Protein AF-A0A1W1X5X8-F1 (afdb_monomer_lite)

Secondary structure (DSSP, 8-state):
---SS-HHHHTHHHHHHHHHHHHHHHTT-SHHHH--GGG--HHHHHHHHHHHHHHHHHHHHTTPPPHHHHHHHHHHHHT-

Sequence (80 aa):
MDKIIDIEKRYSKELEDIRYILQNLENGRYYENTNVRMDGYLSTNITKLKEELNDLLNKIEYNKESEHEKLAEAIKDIQL

pLDDT: mean 94.53, std 7.93, range [52.72, 98.81]

Radius of gyration: 15.94 Å; chains: 1; bounding box: 30×42×39 Å

Foldseek 3Di:
DDDPDPLCVQQVVLVVVLVVLVVCVVVVQACVRPVDVVSYHPVVSVVVNVVSVVVSVVCVVVVHGHPVRVVVVVVVVVVD

Organism: NCBI:txid1121291

Structure (mmCIF, N/CA/C/O backbone):
data_AF-A0A1W1X5X8-F1
#
_entry.id   AF-A0A1W1X5X8-F1
#
loop_
_atom_site.group_PDB
_atom_site.id
_atom_site.type_symbol
_atom_site.label_atom_id
_atom_site.label_alt_id
_atom_site.label_comp_id
_atom_site.label_asym_id
_atom_site.label_entity_id
_atom_site.label_seq_id
_atom_site.pdbx_PDB_ins_code
_atom_site.Cartn_x
_atom_site.Cartn_y
_atom_site.Cartn_z
_atom_site.occupancy
_atom_site.B_iso_or_equiv
_atom_site.auth_seq_id
_atom_site.auth_comp_id
_atom_site.auth_asym_id
_atom_site.auth_atom_id
_atom_site.pdbx_PDB_model_num
ATOM 1 N N . MET A 1 1 ? -18.755 -15.772 13.522 1.00 64.38 1 MET A N 1
ATOM 2 C CA . MET A 1 1 ? -17.734 -15.048 14.305 1.00 64.38 1 MET A CA 1
ATOM 3 C C . MET A 1 1 ? -17.900 -13.585 13.977 1.00 64.38 1 MET A C 1
ATOM 5 O O . MET A 1 1 ? -17.936 -13.268 12.793 1.00 64.38 1 MET A O 1
ATOM 9 N N . ASP A 1 2 ? -18.038 -12.734 14.986 1.00 78.06 2 ASP A N 1
ATOM 10 C CA . ASP A 1 2 ? -18.177 -11.294 14.775 1.00 78.06 2 ASP A CA 1
ATOM 11 C C . ASP A 1 2 ? -16.793 -10.664 14.596 1.00 78.06 2 ASP A C 1
ATOM 13 O O . ASP A 1 2 ? -15.853 -10.984 15.329 1.00 78.06 2 ASP A O 1
ATOM 17 N N . LYS A 1 3 ? -16.644 -9.804 13.582 1.00 78.62 3 LYS A N 1
ATOM 18 C CA . LYS A 1 3 ? -15.403 -9.056 13.352 1.00 78.62 3 LYS A CA 1
ATOM 19 C C . LYS A 1 3 ? -15.259 -8.011 14.467 1.00 78.62 3 LYS A C 1
ATOM 21 O O . LYS A 1 3 ? -16.145 -7.180 14.632 1.00 78.62 3 LYS A O 1
ATOM 26 N N . ILE A 1 4 ? -14.136 -8.018 15.192 1.00 83.50 4 ILE A N 1
ATOM 27 C CA . ILE A 1 4 ? -13.805 -6.958 16.168 1.00 83.50 4 ILE A CA 1
ATOM 28 C C . ILE A 1 4 ? -13.595 -5.623 15.436 1.00 83.50 4 ILE A C 1
ATOM 30 O O . ILE A 1 4 ? -14.050 -4.579 15.890 1.00 83.50 4 ILE A O 1
ATOM 34 N N . ILE A 1 5 ? -12.942 -5.671 14.271 1.00 85.94 5 ILE A N 1
ATOM 35 C CA . ILE A 1 5 ? -12.809 -4.560 13.327 1.00 85.94 5 ILE A CA 1
ATOM 36 C C . ILE A 1 5 ? -13.038 -5.122 11.928 1.00 85.94 5 ILE A C 1
ATOM 38 O O . ILE A 1 5 ? -12.448 -6.137 11.552 1.00 85.94 5 ILE A O 1
ATOM 42 N N . ASP A 1 6 ? -13.874 -4.452 11.139 1.00 93.38 6 ASP A N 1
ATOM 43 C CA . ASP A 1 6 ? -14.013 -4.763 9.721 1.00 93.38 6 ASP A CA 1
ATOM 44 C C . ASP A 1 6 ? -12.919 -4.059 8.909 1.00 93.38 6 ASP A C 1
ATOM 46 O O . ASP A 1 6 ? -13.122 -2.963 8.386 1.00 93.38 6 ASP A O 1
ATOM 50 N N . ILE A 1 7 ? -11.732 -4.677 8.860 1.00 94.06 7 ILE A N 1
ATOM 51 C CA . ILE A 1 7 ? -10.528 -4.132 8.204 1.00 94.06 7 ILE A CA 1
ATOM 52 C C . ILE A 1 7 ? -10.801 -3.819 6.731 1.00 94.06 7 ILE A C 1
ATOM 54 O O . ILE A 1 7 ? -10.445 -2.742 6.259 1.00 94.06 7 ILE A O 1
ATOM 58 N N . GLU A 1 8 ? -11.481 -4.732 6.032 1.00 94.62 8 GLU A N 1
ATOM 59 C CA . GLU A 1 8 ? -11.826 -4.584 4.613 1.00 94.62 8 GLU A CA 1
ATOM 60 C C . GLU A 1 8 ? -12.658 -3.327 4.363 1.00 94.62 8 GLU A C 1
ATOM 62 O O . GLU A 1 8 ? -12.459 -2.639 3.364 1.00 94.62 8 GLU A O 1
ATOM 67 N N . LYS A 1 9 ? -13.572 -3.012 5.287 1.00 95.19 9 LYS A N 1
ATOM 68 C CA . LYS A 1 9 ? -14.414 -1.821 5.208 1.00 95.19 9 LYS A CA 1
ATOM 69 C C . LYS A 1 9 ? -13.653 -0.562 5.619 1.00 95.19 9 LYS A C 1
ATOM 71 O O . LYS A 1 9 ? -13.681 0.429 4.886 1.00 95.19 9 LYS A O 1
ATOM 76 N N . ARG A 1 10 ? -12.998 -0.589 6.785 1.00 96.56 10 ARG A N 1
ATOM 77 C CA . ARG A 1 10 ? -12.355 0.588 7.389 1.00 96.56 10 ARG A CA 1
ATOM 78 C C . ARG A 1 10 ? -11.210 1.118 6.532 1.00 96.56 10 ARG A C 1
ATOM 80 O O . ARG A 1 10 ? -11.168 2.317 6.284 1.00 96.56 10 ARG A O 1
ATOM 87 N N . TYR A 1 11 ? -10.353 0.225 6.043 1.00 97.62 11 TYR A N 1
ATOM 88 C CA . TYR A 1 11 ? -9.172 0.553 5.239 1.00 97.62 11 TYR A CA 1
ATOM 89 C C . TYR A 1 11 ? -9.378 0.215 3.756 1.00 97.62 11 TYR A C 1
ATOM 91 O O . TYR A 1 11 ? -8.468 -0.218 3.049 1.00 97.62 11 TYR A O 1
ATOM 99 N N . SER A 1 12 ? -10.622 0.340 3.283 1.00 97.38 12 SER A N 1
ATOM 100 C CA . SER A 1 12 ? -11.003 -0.002 1.907 1.00 97.38 12 SER A CA 1
ATOM 101 C C . SER A 1 12 ? -10.196 0.773 0.866 1.00 97.38 12 SER A C 1
ATOM 103 O O . SER A 1 12 ? -9.865 0.196 -0.171 1.00 97.38 12 SER A O 1
ATOM 105 N N . LYS A 1 13 ? -9.848 2.033 1.165 1.00 97.50 13 LYS A N 1
ATOM 106 C CA . LYS A 1 13 ? -9.070 2.902 0.282 1.00 97.50 13 LYS A CA 1
ATOM 107 C C . LYS A 1 13 ? -7.623 2.433 0.144 1.00 97.50 13 LYS A C 1
ATOM 109 O O . LYS A 1 13 ? -7.163 2.211 -0.970 1.00 97.50 13 LYS A O 1
ATOM 114 N N . GLU A 1 14 ? -6.949 2.185 1.262 1.00 98.50 14 GLU A N 1
ATOM 115 C CA . GLU A 1 14 ? -5.584 1.651 1.294 1.00 98.50 14 GLU A CA 1
ATOM 116 C C . GLU A 1 14 ? -5.500 0.308 0.555 1.00 98.50 14 GLU A C 1
ATOM 118 O O . GLU A 1 14 ? -4.617 0.073 -0.270 1.00 98.50 14 GLU A O 1
ATOM 123 N N . LEU A 1 15 ? -6.474 -0.573 0.797 1.00 98.56 15 LEU A N 1
ATOM 124 C CA . LEU A 1 15 ? -6.561 -1.860 0.113 1.00 98.56 15 LEU A CA 1
ATOM 125 C C . LEU A 1 15 ? -6.802 -1.708 -1.396 1.00 98.56 15 LEU A C 1
ATOM 127 O O . LEU A 1 15 ? -6.332 -2.536 -2.175 1.00 98.56 15 LEU A O 1
ATOM 131 N N . GLU A 1 16 ? -7.552 -0.693 -1.827 1.00 98.38 16 GLU A N 1
ATOM 132 C CA . GLU A 1 16 ? -7.764 -0.399 -3.246 1.00 98.38 16 GLU A CA 1
ATOM 133 C C . GLU A 1 16 ? -6.482 0.083 -3.920 1.00 98.38 16 GLU A C 1
ATOM 135 O O . GLU A 1 16 ? -6.156 -0.406 -5.001 1.00 98.38 16 GLU A O 1
ATOM 140 N N . ASP A 1 17 ? -5.718 0.951 -3.260 1.00 98.19 17 ASP A N 1
ATOM 141 C CA . ASP A 1 17 ? -4.452 1.463 -3.786 1.00 98.19 17 ASP A CA 1
ATOM 142 C C . ASP A 1 17 ? -3.408 0.339 -3.935 1.00 98.19 17 ASP A C 1
ATOM 144 O O . ASP A 1 17 ? -2.764 0.217 -4.983 1.00 98.19 17 ASP A O 1
ATOM 148 N N . ILE A 1 18 ? -3.323 -0.568 -2.954 1.00 98.75 18 ILE A N 1
ATOM 149 C CA . ILE A 1 18 ? -2.496 -1.785 -3.035 1.00 98.75 18 ILE A CA 1
ATOM 150 C C . ILE A 1 18 ? -2.944 -2.679 -4.200 1.00 98.75 18 ILE A C 1
ATOM 152 O O . ILE A 1 18 ? -2.117 -3.103 -5.014 1.00 98.75 18 ILE A O 1
ATOM 156 N N . ARG A 1 19 ? -4.252 -2.960 -4.308 1.00 98.62 19 ARG A N 1
ATOM 157 C CA . ARG A 1 19 ? -4.809 -3.782 -5.397 1.00 98.62 19 ARG A CA 1
ATOM 158 C C . ARG A 1 19 ? -4.515 -3.181 -6.764 1.00 98.62 19 ARG A C 1
ATOM 160 O O . ARG A 1 19 ? -4.160 -3.921 -7.675 1.00 98.62 19 ARG A O 1
ATOM 167 N N . TYR A 1 20 ? -4.633 -1.866 -6.907 1.00 98.31 20 TYR A N 1
ATOM 168 C CA . TYR A 1 20 ? -4.360 -1.174 -8.160 1.00 98.31 20 TYR A CA 1
ATOM 169 C C . TYR A 1 20 ? -2.905 -1.365 -8.608 1.00 98.31 20 TYR A C 1
ATOM 171 O O . TYR A 1 20 ? -2.648 -1.656 -9.778 1.00 98.31 20 TYR A O 1
ATOM 179 N N . ILE A 1 21 ? -1.941 -1.251 -7.688 1.00 98.50 21 ILE A N 1
ATOM 180 C CA . ILE A 1 21 ? -0.525 -1.477 -8.012 1.00 98.50 21 ILE A CA 1
ATOM 181 C C . ILE A 1 21 ? -0.295 -2.940 -8.409 1.00 98.50 21 ILE A C 1
ATOM 183 O O . ILE A 1 21 ? 0.319 -3.194 -9.444 1.00 98.50 21 ILE A O 1
ATOM 187 N N . LEU A 1 22 ? -0.826 -3.893 -7.636 1.00 98.75 22 LEU A N 1
ATOM 188 C CA . LEU A 1 22 ? -0.706 -5.324 -7.932 1.00 98.75 22 LEU A CA 1
ATOM 189 C C . LEU A 1 22 ? -1.279 -5.675 -9.309 1.00 98.75 22 LEU A C 1
ATOM 191 O O . LEU A 1 22 ? -0.579 -6.280 -10.112 1.00 98.75 22 LEU A O 1
ATOM 195 N N . GLN A 1 23 ? -2.494 -5.222 -9.623 1.00 98.69 23 GLN A N 1
ATOM 196 C CA . GLN A 1 23 ? -3.133 -5.478 -10.917 1.00 98.69 23 GLN A CA 1
ATOM 197 C C . GLN A 1 23 ? -2.336 -4.894 -12.086 1.00 98.69 23 GLN A C 1
ATOM 199 O O . GLN A 1 23 ? -2.243 -5.512 -13.145 1.00 98.69 23 GLN A O 1
ATOM 204 N N . ASN A 1 24 ? -1.749 -3.706 -11.929 1.00 98.12 24 ASN A N 1
ATOM 205 C CA . ASN A 1 24 ? -0.886 -3.152 -12.970 1.00 98.12 24 ASN A CA 1
ATOM 206 C C . ASN A 1 24 ? 0.367 -4.010 -13.167 1.00 98.12 24 ASN A C 1
ATOM 208 O O . ASN A 1 24 ? 0.702 -4.330 -14.305 1.00 98.12 24 ASN A O 1
ATOM 212 N N . LEU A 1 25 ? 1.014 -4.443 -12.084 1.00 98.31 25 LEU A N 1
ATOM 213 C CA . LEU A 1 25 ? 2.189 -5.313 -12.159 1.00 98.31 25 LEU A CA 1
ATOM 214 C C . LEU A 1 25 ? 1.862 -6.687 -12.771 1.00 98.31 25 LEU A C 1
ATOM 216 O O . LEU A 1 25 ? 2.601 -7.144 -13.640 1.00 98.31 25 LEU A O 1
ATOM 220 N N . GLU A 1 26 ? 0.742 -7.309 -12.392 1.00 98.56 26 GLU A N 1
ATOM 221 C CA . GLU A 1 26 ? 0.252 -8.577 -12.961 1.00 98.56 26 GLU A CA 1
ATOM 222 C C . GLU A 1 26 ? -0.008 -8.474 -14.469 1.00 98.56 26 GLU A C 1
ATOM 224 O O . GLU A 1 26 ? 0.315 -9.388 -15.225 1.00 98.56 26 GLU A O 1
ATOM 229 N N . ASN A 1 27 ? -0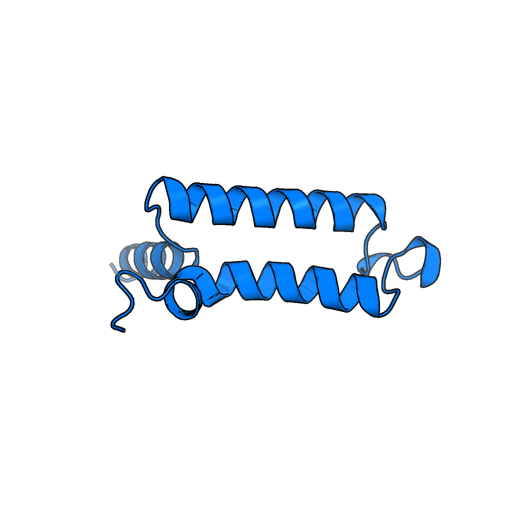.526 -7.330 -14.921 1.00 98.25 27 ASN A N 1
ATOM 230 C CA . ASN A 1 27 ? -0.769 -7.048 -16.336 1.00 98.25 27 ASN A CA 1
ATOM 231 C C . ASN A 1 27 ? 0.489 -6.590 -17.098 1.00 98.25 27 ASN A C 1
ATOM 233 O O . ASN A 1 27 ? 0.395 -6.188 -18.259 1.00 98.25 27 ASN A O 1
ATOM 237 N N . GLY A 1 28 ? 1.664 -6.587 -16.459 1.00 98.19 28 GLY A N 1
ATOM 238 C CA . GLY A 1 28 ? 2.903 -6.098 -17.061 1.00 98.19 28 GLY A CA 1
ATOM 239 C C . GLY A 1 28 ? 2.904 -4.590 -17.340 1.00 98.19 28 GLY A C 1
ATOM 240 O O . GLY A 1 28 ? 3.670 -4.120 -18.180 1.00 98.19 28 GLY A O 1
ATOM 241 N N . ARG A 1 29 ? 2.053 -3.805 -16.673 1.00 98.19 29 ARG A N 1
ATOM 242 C CA . ARG A 1 29 ? 2.004 -2.345 -16.812 1.00 98.19 29 ARG A CA 1
ATOM 243 C C . ARG A 1 29 ? 3.075 -1.677 -15.955 1.00 98.19 29 ARG A C 1
ATOM 245 O O . ARG A 1 29 ? 2.837 -1.294 -14.812 1.00 98.19 29 ARG A O 1
ATOM 252 N N . TYR A 1 30 ? 4.258 -1.549 -16.538 1.00 98.56 30 TYR A N 1
ATOM 253 C CA . TYR A 1 30 ? 5.377 -0.752 -16.042 1.00 98.56 30 TYR A CA 1
ATOM 254 C C . TYR A 1 30 ? 6.206 -0.255 -17.233 1.00 98.56 30 TYR A C 1
ATOM 256 O O . TYR A 1 30 ? 6.238 -0.893 -18.288 1.00 98.56 30 TYR A O 1
ATOM 264 N N . TYR A 1 31 ? 6.877 0.882 -17.067 1.00 98.38 31 TYR A N 1
ATOM 265 C CA . TYR A 1 31 ? 7.541 1.631 -18.132 1.00 98.38 31 TYR A CA 1
ATOM 266 C C . TYR A 1 31 ? 8.505 0.776 -18.957 1.00 98.38 31 TYR A C 1
ATOM 268 O O . TYR A 1 31 ? 8.481 0.842 -20.181 1.00 98.38 31 TYR A O 1
ATOM 276 N N . GLU A 1 32 ? 9.321 -0.055 -18.311 1.00 98.38 32 GLU A N 1
ATOM 277 C CA . GLU A 1 32 ? 10.304 -0.900 -18.989 1.00 98.38 32 GLU A CA 1
ATOM 278 C C . GLU A 1 32 ? 9.660 -1.963 -19.901 1.00 98.38 32 GLU A C 1
ATOM 280 O O . GLU A 1 32 ? 10.323 -2.450 -20.813 1.00 98.38 32 GLU A O 1
ATOM 285 N N . ASN A 1 33 ? 8.381 -2.307 -19.693 1.00 98.50 33 ASN A N 1
ATOM 286 C CA . ASN A 1 33 ? 7.627 -3.240 -20.540 1.00 98.50 33 ASN A CA 1
ATOM 287 C C . ASN A 1 33 ? 6.692 -2.534 -21.531 1.00 98.50 33 ASN A C 1
ATOM 289 O O . ASN A 1 33 ? 6.520 -3.005 -22.652 1.00 98.50 33 ASN A O 1
ATOM 293 N N . THR A 1 34 ? 6.097 -1.399 -21.155 1.00 98.12 34 THR A N 1
ATOM 294 C CA . THR A 1 34 ? 5.094 -0.710 -21.987 1.00 98.12 34 THR A CA 1
ATOM 295 C C . THR A 1 34 ? 5.651 0.469 -22.784 1.00 98.12 34 THR A C 1
ATOM 297 O O . THR A 1 34 ? 5.015 0.918 -23.735 1.00 98.12 34 THR A O 1
ATOM 300 N N . ASN A 1 35 ? 6.824 0.997 -22.416 1.00 97.94 35 ASN A N 1
ATOM 301 C CA . ASN A 1 35 ? 7.370 2.291 -22.853 1.00 97.94 35 ASN A CA 1
ATOM 302 C C . ASN A 1 35 ? 6.450 3.499 -22.563 1.00 97.94 35 ASN A C 1
ATOM 304 O O . ASN A 1 35 ? 6.688 4.605 -23.057 1.00 97.94 35 ASN A O 1
ATOM 308 N N . VAL A 1 36 ? 5.416 3.331 -21.730 1.00 97.25 36 VAL A N 1
ATOM 309 C CA . VAL A 1 36 ? 4.501 4.403 -21.323 1.00 97.25 36 VAL A CA 1
ATOM 310 C C . VAL A 1 36 ? 4.996 5.000 -20.013 1.00 97.25 36 VAL A C 1
ATOM 312 O O . VAL A 1 36 ? 4.933 4.372 -18.962 1.00 97.25 36 VAL A O 1
ATOM 315 N N . ARG A 1 37 ? 5.477 6.248 -20.050 1.00 94.06 37 ARG A N 1
ATOM 316 C CA . ARG A 1 37 ? 6.047 6.914 -18.859 1.00 94.06 37 ARG A CA 1
ATOM 317 C C . ARG A 1 37 ? 5.073 7.005 -17.680 1.00 94.06 37 ARG A C 1
ATOM 319 O O . ARG A 1 37 ? 5.515 7.000 -16.538 1.00 94.06 37 ARG A O 1
ATOM 326 N N . MET A 1 38 ? 3.769 7.085 -17.954 1.00 94.44 38 MET A N 1
ATOM 327 C CA . MET A 1 38 ? 2.732 7.158 -16.916 1.00 94.44 38 MET A CA 1
ATOM 328 C C . MET A 1 38 ? 2.553 5.852 -16.134 1.00 94.44 38 MET A C 1
ATOM 330 O O . MET A 1 38 ? 2.001 5.894 -15.041 1.00 94.44 38 MET A O 1
ATOM 334 N N . ASP A 1 39 ? 3.033 4.717 -16.652 1.00 96.00 39 ASP A N 1
ATOM 335 C CA . ASP A 1 39 ? 2.957 3.434 -15.942 1.00 96.00 39 ASP A CA 1
ATOM 336 C C . ASP A 1 39 ? 3.993 3.331 -14.806 1.00 96.00 39 ASP A C 1
ATOM 338 O O . ASP A 1 39 ? 3.903 2.428 -13.979 1.00 96.00 39 ASP A O 1
ATOM 342 N N . GLY A 1 40 ? 4.959 4.259 -14.741 1.00 97.19 40 GLY A N 1
ATOM 343 C CA . GLY A 1 40 ? 6.027 4.266 -13.739 1.00 97.19 40 GLY A CA 1
ATOM 344 C C . G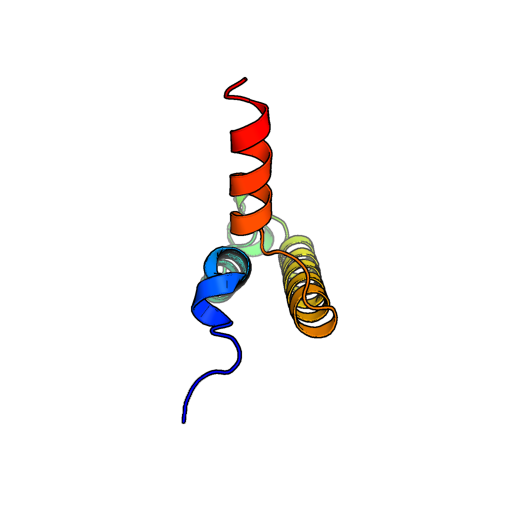LY A 1 40 ? 7.066 3.162 -13.955 1.00 97.19 40 GLY A C 1
ATOM 345 O O . GLY A 1 40 ? 6.809 2.164 -14.622 1.00 97.19 40 GLY A O 1
ATOM 346 N N . TYR A 1 41 ? 8.269 3.336 -13.406 1.00 98.38 41 TYR A N 1
ATOM 347 C CA . TYR A 1 41 ? 9.293 2.286 -13.441 1.00 98.38 41 TYR A CA 1
ATOM 348 C C . TYR A 1 41 ? 8.8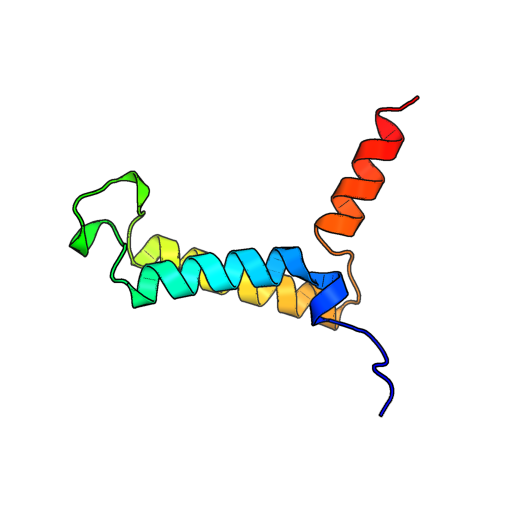81 1.109 -12.553 1.00 98.38 41 TYR A C 1
ATOM 350 O O . TYR A 1 41 ? 8.292 1.313 -11.487 1.00 98.38 41 TYR A O 1
ATOM 358 N N . LEU A 1 42 ? 9.246 -0.114 -12.942 1.00 98.56 42 LEU A N 1
ATOM 359 C CA . LEU A 1 42 ? 8.972 -1.326 -12.164 1.00 98.56 42 LEU A CA 1
ATOM 360 C C . LEU A 1 42 ? 9.462 -1.185 -10.718 1.00 98.56 42 LEU A C 1
ATOM 362 O O . LEU A 1 42 ? 8.734 -1.485 -9.772 1.00 98.56 42 LEU A O 1
ATOM 366 N N . SER A 1 43 ? 10.683 -0.679 -10.543 1.00 98.44 43 SER A N 1
ATOM 367 C CA . SER A 1 43 ? 11.274 -0.444 -9.224 1.00 98.44 43 SER A CA 1
ATOM 368 C C . SER A 1 43 ? 10.467 0.560 -8.398 1.00 98.44 43 SER A C 1
ATOM 370 O O . SER A 1 43 ? 10.224 0.317 -7.219 1.00 98.44 43 SER A O 1
ATOM 372 N N . THR A 1 44 ? 9.994 1.647 -9.011 1.00 98.38 44 THR A N 1
ATOM 373 C CA . THR A 1 44 ? 9.140 2.648 -8.358 1.00 98.38 44 THR A CA 1
ATOM 374 C C . THR A 1 44 ? 7.805 2.047 -7.923 1.00 98.38 44 THR A C 1
ATOM 376 O O . THR A 1 44 ? 7.400 2.250 -6.781 1.00 98.38 44 THR A O 1
ATOM 379 N N . ASN A 1 45 ? 7.153 1.259 -8.782 1.00 98.38 45 ASN A N 1
ATOM 380 C CA . ASN A 1 45 ? 5.886 0.600 -8.454 1.00 98.38 45 ASN A CA 1
ATOM 381 C C . ASN A 1 45 ? 6.049 -0.411 -7.306 1.00 98.38 45 ASN A C 1
ATOM 383 O O . ASN A 1 45 ? 5.216 -0.456 -6.403 1.00 98.38 45 ASN A O 1
ATOM 387 N N . ILE A 1 46 ? 7.149 -1.174 -7.290 1.00 98.69 46 ILE A N 1
ATOM 388 C CA . ILE A 1 46 ? 7.473 -2.102 -6.193 1.00 98.69 46 ILE A CA 1
ATOM 389 C C . ILE A 1 46 ? 7.741 -1.349 -4.885 1.00 98.69 46 ILE A C 1
ATOM 391 O O . ILE A 1 46 ? 7.281 -1.784 -3.829 1.00 98.69 46 ILE A O 1
ATOM 395 N N . THR A 1 47 ? 8.490 -0.245 -4.926 1.00 98.75 47 THR A N 1
ATOM 396 C CA . THR A 1 47 ? 8.740 0.580 -3.734 1.00 98.75 47 THR A CA 1
ATOM 397 C C . THR A 1 47 ? 7.432 1.120 -3.176 1.00 98.75 47 THR A C 1
ATOM 399 O O . THR A 1 47 ? 7.162 0.915 -1.996 1.00 98.75 47 THR A O 1
ATOM 402 N N . LYS A 1 48 ? 6.578 1.687 -4.035 1.00 98.44 48 LYS A N 1
ATOM 403 C CA . LYS A 1 48 ? 5.269 2.190 -3.622 1.00 98.44 48 LYS A CA 1
ATOM 404 C C . LYS A 1 48 ? 4.415 1.089 -2.994 1.00 98.44 48 LYS A C 1
ATOM 406 O O . LYS A 1 48 ? 3.874 1.281 -1.918 1.00 98.44 48 LYS A O 1
ATOM 411 N N . LEU A 1 49 ? 4.35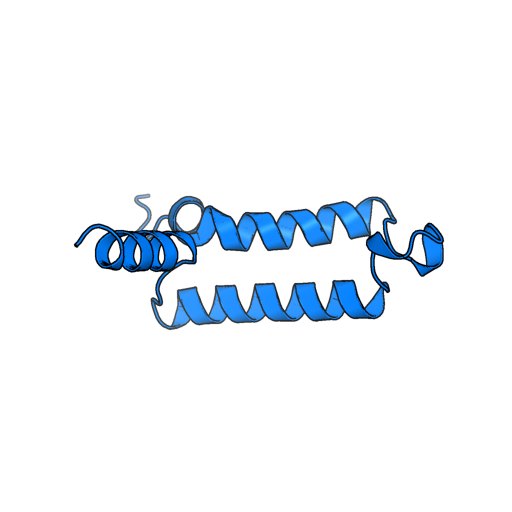8 -0.100 -3.599 1.00 98.75 49 LEU A N 1
ATOM 412 C CA . LEU A 1 49 ? 3.629 -1.237 -3.026 1.00 98.75 49 LEU A CA 1
ATOM 413 C C . LEU A 1 49 ? 4.090 -1.572 -1.597 1.00 98.75 49 LEU A C 1
ATOM 415 O O . LEU A 1 49 ? 3.263 -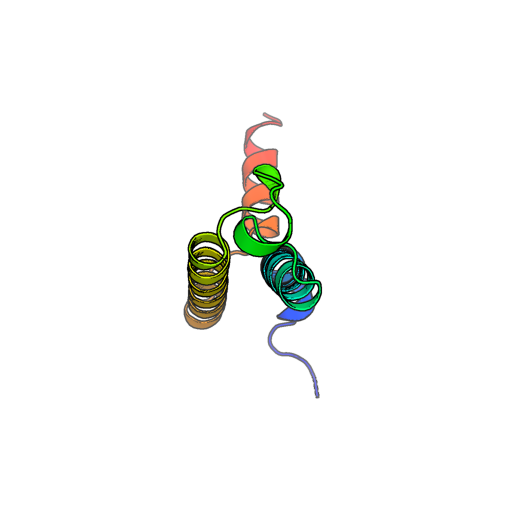1.844 -0.730 1.00 98.75 49 LEU A O 1
ATOM 419 N N . LYS A 1 50 ? 5.404 -1.554 -1.339 1.00 98.81 50 LYS A N 1
ATOM 420 C CA . LYS A 1 50 ? 5.955 -1.796 0.005 1.00 98.81 50 LYS A CA 1
ATOM 421 C C . LYS A 1 50 ? 5.568 -0.696 0.988 1.00 98.81 50 LYS A C 1
ATOM 423 O O . LYS A 1 50 ? 5.287 -1.001 2.142 1.00 98.81 50 LYS A O 1
ATOM 428 N N . GLU A 1 51 ? 5.580 0.557 0.548 1.00 98.69 51 GLU A N 1
ATOM 429 C CA . GLU A 1 51 ? 5.177 1.703 1.366 1.00 98.69 51 GLU A CA 1
ATOM 430 C C . GLU A 1 51 ? 3.700 1.603 1.762 1.00 98.69 51 GLU A C 1
ATOM 432 O O . GLU A 1 51 ? 3.406 1.658 2.953 1.00 98.69 51 GLU A O 1
ATOM 437 N N . GLU A 1 52 ? 2.803 1.341 0.807 1.00 98.56 52 GLU A N 1
ATOM 438 C CA . GLU A 1 52 ? 1.361 1.185 1.062 1.00 98.56 52 GLU A CA 1
ATOM 439 C C . GLU A 1 52 ? 1.068 0.004 2.006 1.00 98.56 52 GLU A C 1
ATOM 441 O O . GLU A 1 52 ? 0.257 0.109 2.927 1.00 98.56 52 GLU A O 1
ATOM 446 N N . LEU A 1 53 ? 1.766 -1.127 1.831 1.00 98.75 53 LEU A N 1
ATOM 447 C CA . LEU A 1 53 ? 1.641 -2.278 2.732 1.00 98.75 53 LEU A CA 1
ATOM 448 C C . LEU A 1 53 ? 2.107 -1.945 4.152 1.00 98.75 53 LEU A C 1
ATOM 450 O O . LEU A 1 53 ? 1.422 -2.281 5.118 1.00 98.75 53 LEU A O 1
ATOM 454 N N . ASN A 1 54 ? 3.261 -1.292 4.291 1.00 98.62 54 ASN A N 1
ATOM 455 C CA . ASN A 1 54 ? 3.795 -0.915 5.597 1.00 98.62 54 ASN A CA 1
ATOM 456 C C . ASN A 1 54 ? 2.909 0.122 6.297 1.00 98.62 54 ASN A C 1
ATOM 458 O O . ASN A 1 54 ? 2.704 0.015 7.504 1.00 98.62 54 ASN A O 1
ATOM 462 N N . ASP A 1 55 ? 2.369 1.096 5.562 1.00 98.25 55 ASP A N 1
ATOM 463 C CA . ASP A 1 55 ? 1.437 2.085 6.104 1.00 98.25 55 ASP A CA 1
ATOM 464 C C . ASP A 1 55 ? 0.147 1.421 6.599 1.00 98.25 55 ASP A C 1
ATOM 466 O O . ASP A 1 55 ? -0.252 1.635 7.745 1.00 98.25 55 ASP A O 1
ATOM 470 N N . LEU A 1 56 ? -0.455 0.533 5.800 1.00 98.25 56 LEU A N 1
ATOM 471 C CA . LEU A 1 56 ? -1.651 -0.204 6.207 1.00 98.25 56 LEU A CA 1
ATOM 472 C C . LEU A 1 56 ? -1.400 -1.061 7.456 1.00 98.25 56 LEU A C 1
ATOM 474 O O . LEU A 1 56 ? -2.193 -1.028 8.398 1.00 98.25 56 LEU A O 1
ATOM 478 N N . LEU A 1 57 ? -0.290 -1.805 7.492 1.00 98.38 57 LEU A N 1
ATOM 479 C CA . LEU A 1 57 ? 0.086 -2.601 8.664 1.00 98.38 57 LEU A CA 1
ATOM 480 C C . LEU A 1 57 ? 0.270 -1.714 9.899 1.00 98.38 57 LEU A C 1
ATOM 482 O O . LEU A 1 57 ? -0.263 -2.031 10.960 1.00 98.38 57 LEU A O 1
ATOM 486 N N . ASN A 1 58 ? 0.946 -0.574 9.749 1.00 98.19 58 ASN A N 1
ATOM 487 C CA . ASN A 1 58 ? 1.135 0.387 10.828 1.00 98.19 58 ASN A CA 1
ATOM 488 C C . ASN A 1 58 ? -0.202 0.962 11.324 1.00 98.19 58 ASN A C 1
ATOM 490 O O . ASN A 1 58 ? -0.420 1.085 12.530 1.00 98.19 58 ASN A O 1
ATOM 494 N N . LYS A 1 59 ? -1.126 1.293 10.417 1.00 97.31 59 LYS A N 1
ATOM 495 C CA . LYS A 1 59 ? -2.458 1.782 10.786 1.00 97.31 59 LYS A CA 1
ATOM 496 C C . LYS A 1 59 ? -3.249 0.745 11.570 1.00 97.31 59 LYS A C 1
ATOM 498 O O . LYS A 1 59 ? -3.854 1.096 12.579 1.00 97.31 59 LYS A O 1
ATOM 503 N N . ILE A 1 60 ? -3.203 -0.517 11.150 1.00 96.25 60 ILE A N 1
ATOM 504 C CA . ILE A 1 60 ? -3.874 -1.618 11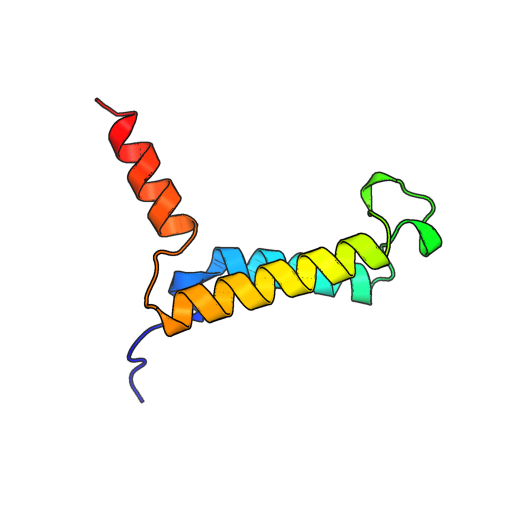.849 1.00 96.25 60 ILE A CA 1
ATOM 505 C C . ILE A 1 60 ? -3.246 -1.841 13.230 1.00 96.25 60 ILE A C 1
ATOM 507 O O . ILE A 1 60 ? -3.967 -1.883 14.225 1.00 96.25 60 ILE A O 1
ATOM 511 N N . GLU A 1 61 ? -1.917 -1.951 13.303 1.00 97.12 61 GLU A N 1
ATOM 512 C CA . GLU A 1 61 ? -1.182 -2.243 14.541 1.00 97.12 61 GLU A CA 1
ATOM 513 C C . GLU A 1 61 ? -1.406 -1.176 15.617 1.00 97.12 61 GLU A C 1
ATOM 515 O O . GLU A 1 61 ? -1.608 -1.495 16.788 1.00 97.12 61 GLU A O 1
ATOM 520 N N . TYR A 1 62 ? -1.428 0.094 15.213 1.00 96.62 62 TYR A N 1
ATOM 521 C CA . TYR A 1 62 ? -1.571 1.227 16.125 1.00 96.62 62 TYR A CA 1
ATOM 522 C C . TYR A 1 62 ? -2.982 1.833 16.135 1.00 96.62 62 TYR A C 1
ATOM 524 O O . TYR A 1 62 ? -3.162 2.929 16.664 1.00 96.62 62 TYR A O 1
ATOM 532 N N . ASN A 1 63 ? -3.980 1.142 15.565 1.00 94.56 63 ASN A N 1
ATOM 533 C CA . ASN A 1 63 ? -5.377 1.588 15.469 1.00 94.56 63 ASN A CA 1
ATOM 534 C C . ASN A 1 63 ? -5.532 3.036 14.948 1.00 94.56 63 ASN A C 1
ATOM 536 O O . ASN A 1 63 ? -6.343 3.815 15.456 1.00 94.56 63 ASN A O 1
ATOM 540 N N . LYS A 1 64 ? -4.728 3.410 13.949 1.00 96.19 64 LYS A N 1
ATOM 541 C CA . LYS A 1 64 ? -4.773 4.738 13.327 1.00 96.19 64 LYS A CA 1
ATOM 542 C C . LYS A 1 64 ? -5.926 4.839 12.333 1.00 96.19 64 LYS A C 1
ATOM 544 O O . LYS A 1 64 ? -6.420 3.833 11.818 1.00 96.19 64 LYS A O 1
ATOM 549 N N . GLU A 1 65 ? -6.319 6.076 12.062 1.00 95.94 65 GLU A N 1
ATOM 550 C CA . GLU A 1 65 ? -7.376 6.429 11.117 1.00 95.94 65 GLU A CA 1
ATOM 551 C C . GLU A 1 65 ? -7.050 5.983 9.687 1.00 95.94 65 GLU A C 1
ATOM 553 O O . GLU A 1 65 ? -5.896 6.051 9.244 1.00 95.94 65 GLU A O 1
ATOM 558 N N . SER A 1 66 ? -8.083 5.555 8.963 1.00 96.12 66 SER A N 1
ATOM 559 C CA . SER A 1 66 ? -7.999 5.308 7.528 1.00 96.12 66 SER A CA 1
ATOM 560 C C . SER A 1 66 ? -7.996 6.601 6.718 1.00 96.12 66 SER A C 1
ATOM 562 O O . SER A 1 66 ? -8.355 7.673 7.208 1.00 96.12 66 SER A O 1
ATOM 564 N N . GLU A 1 67 ? -7.642 6.504 5.439 1.00 94.75 67 GLU A N 1
ATOM 565 C CA . GLU A 1 67 ? -7.689 7.658 4.533 1.00 94.75 67 GLU A CA 1
ATOM 566 C C . GLU A 1 67 ? -9.099 8.248 4.389 1.00 94.75 67 GLU A C 1
ATOM 568 O O . GLU A 1 67 ? -9.262 9.464 4.301 1.00 94.75 67 GLU A O 1
ATOM 573 N N . HIS A 1 68 ? -10.142 7.415 4.437 1.00 93.69 68 HIS A N 1
ATOM 574 C CA . HIS A 1 68 ? -11.520 7.909 4.448 1.00 93.69 68 HIS A CA 1
ATOM 575 C C . HIS A 1 68 ? -11.869 8.647 5.743 1.00 93.69 68 HIS A C 1
ATOM 577 O O . HIS A 1 68 ? -12.576 9.652 5.687 1.00 93.69 68 HIS A O 1
ATOM 583 N N . GLU A 1 69 ? -11.381 8.176 6.894 1.00 94.69 69 GLU A N 1
ATOM 584 C CA . GLU A 1 69 ? -11.585 8.847 8.183 1.00 94.69 69 GLU A CA 1
ATOM 585 C C . GLU A 1 69 ? -10.897 10.223 8.187 1.00 94.69 69 GLU A C 1
ATOM 587 O O . GLU A 1 69 ? -11.544 11.227 8.487 1.00 94.69 69 GLU A O 1
ATOM 592 N N . LYS A 1 70 ? -9.641 10.295 7.726 1.00 94.12 70 LYS A N 1
ATOM 593 C CA . LYS A 1 70 ? -8.898 11.560 7.590 1.00 94.12 70 LYS A CA 1
ATOM 594 C C . LYS A 1 70 ? -9.584 12.549 6.647 1.00 94.12 70 LYS A C 1
ATOM 596 O O . LYS A 1 70 ? -9.694 13.731 6.964 1.00 94.12 70 LYS A O 1
ATOM 601 N N . LEU A 1 71 ? -10.052 12.081 5.486 1.00 92.00 71 LEU A N 1
ATOM 602 C CA . LEU A 1 71 ? -10.762 12.926 4.523 1.00 92.00 71 LEU A CA 1
ATOM 603 C C . LEU A 1 71 ? -12.082 13.448 5.100 1.00 92.00 71 LEU A C 1
ATOM 605 O O . LEU A 1 71 ? -12.406 14.623 4.931 1.00 92.00 71 LEU A O 1
ATOM 609 N N . ALA A 1 72 ? -12.842 12.586 5.779 1.00 92.69 72 ALA A N 1
ATOM 610 C CA . ALA A 1 72 ? -14.093 12.976 6.413 1.00 92.69 72 ALA A CA 1
ATOM 611 C C . ALA A 1 72 ? -13.875 14.051 7.486 1.00 92.69 72 ALA A C 1
ATOM 613 O O . ALA A 1 72 ? -14.704 14.950 7.602 1.00 92.69 72 ALA A O 1
ATOM 614 N N . GLU A 1 73 ? -12.772 13.985 8.234 1.00 92.94 73 GLU A N 1
ATOM 615 C CA . GLU A 1 73 ? -12.412 15.016 9.208 1.00 92.94 73 GLU A CA 1
ATOM 616 C C . GLU A 1 73 ? -12.027 16.335 8.528 1.00 92.94 73 GLU A C 1
ATOM 618 O O . GLU A 1 73 ? -12.619 17.368 8.824 1.00 92.94 73 GLU A O 1
ATOM 623 N N . ALA A 1 74 ? -11.143 16.296 7.527 1.00 91.62 74 ALA A N 1
ATOM 624 C CA . ALA A 1 74 ? -10.706 17.497 6.811 1.00 91.62 74 ALA A CA 1
ATOM 625 C C . ALA A 1 74 ? -11.858 18.252 6.116 1.00 91.62 74 ALA A C 1
ATOM 627 O O . ALA A 1 74 ? -11.824 19.475 5.995 1.00 91.62 74 ALA A O 1
ATOM 628 N N . ILE A 1 75 ? -12.893 17.542 5.651 1.00 92.81 75 ILE A N 1
ATOM 629 C CA . ILE A 1 75 ? -14.072 18.167 5.030 1.00 92.81 75 ILE A CA 1
ATOM 630 C C . ILE A 1 75 ? -14.921 18.929 6.058 1.00 92.81 75 ILE A C 1
ATOM 632 O O . ILE A 1 75 ? -15.515 19.947 5.697 1.00 92.81 75 ILE A O 1
ATOM 636 N N . LYS A 1 76 ? -14.974 18.489 7.324 1.00 91.69 76 LYS A N 1
ATOM 637 C CA . LYS A 1 76 ? -15.726 19.203 8.374 1.00 91.69 76 LYS A CA 1
ATOM 638 C C . LYS A 1 76 ? -15.152 20.595 8.619 1.00 91.69 76 LYS A C 1
ATOM 640 O O . LYS A 1 76 ? -15.922 21.540 8.759 1.00 91.69 76 LYS A O 1
ATOM 645 N N . ASP A 1 77 ? -13.828 20.727 8.588 1.00 84.12 77 ASP A N 1
ATOM 646 C CA . ASP A 1 77 ? -13.129 21.997 8.817 1.00 84.12 77 ASP A CA 1
ATOM 647 C C . ASP A 1 77 ? -13.385 23.039 7.713 1.00 84.12 77 ASP A C 1
ATOM 649 O O . ASP A 1 77 ? -13.258 24.238 7.947 1.00 84.12 77 ASP A O 1
ATOM 653 N N . ILE A 1 78 ? -13.768 22.597 6.509 1.00 82.06 78 ILE A N 1
ATOM 654 C CA . ILE A 1 78 ? -14.041 23.466 5.350 1.00 82.06 78 ILE A CA 1
ATOM 655 C C . ILE A 1 78 ? -15.499 23.962 5.334 1.00 82.06 78 ILE A C 1
ATOM 657 O O . ILE A 1 78 ? -15.815 24.925 4.640 1.00 82.06 78 ILE A O 1
ATOM 661 N N . GLN A 1 79 ? -16.406 23.321 6.077 1.00 68.81 79 GLN A N 1
ATOM 662 C CA . GLN A 1 79 ? -17.832 23.679 6.116 1.00 68.81 79 GLN A CA 1
ATOM 663 C C . GLN A 1 79 ? -18.191 24.714 7.208 1.00 68.81 79 GLN A C 1
ATOM 665 O O . GLN A 1 79 ? -19.376 24.886 7.504 1.00 68.81 79 GLN A O 1
ATOM 670 N N . LEU A 1 80 ? -17.196 25.410 7.777 1.00 52.72 80 LEU A N 1
ATOM 671 C CA . LEU A 1 80 ? -17.344 26.553 8.697 1.00 52.72 80 LEU A CA 1
ATOM 672 C C . LEU A 1 80 ? -17.277 27.897 7.956 1.00 52.72 80 LEU A C 1
ATOM 674 O O . LEU A 1 80 ? -18.017 28.816 8.375 1.00 52.72 80 LEU A O 1
#